Protein AF-A0A503PI13-F1 (afdb_monomer)

Mean predicted aligned error: 6.3 Å

Foldseek 3Di:
DDPCCPPCQVCQVVQVDKDWDADLQQFTADIGHDVCVQADDHRDRRCPRPQNPPVNVVSNCQQVVVDAKDKDPFDDDPGPPCPGTDIDMDGDDPVPPD

Sequence (98 aa):
MIDIGTELLPAAQAEVIGLAVLRADRTVQEKVGRLVEWLPALGADCCLCTLLVGMEAEMAALSAGRRDLIALSGVRAELPGLDRPVTAVILWNGDRSH

Solvent-accessible surface area (backbone atoms only — not comparable to full-atom values): 6063 Å² total; per-residue (Å²): 133,83,56,60,78,73,71,44,42,64,42,14,74,67,62,75,38,44,44,72,43,63,45,94,87,38,28,28,69,46,76,39,39,70,76,41,62,76,46,54,59,74,72,33,50,41,49,77,22,88,90,35,54,89,39,65,65,60,53,52,31,27,70,68,68,75,34,78,69,48,79,45,81,63,44,73,62,102,46,95,90,52,94,58,67,40,72,50,74,49,68,63,69,75,92,70,78,121

Secondary structure (DSSP, 8-state):
---HHHHTHHHHHTTS--EEEE-TTSBEEEEESGGGTTSPPTTSBGGGSTTTTT-HHHHHHHHTTS-SEEEEEEE----TT--S-EEEEEE--GGG--

pLDDT: mean 81.52, std 12.46, range [38.59, 95.44]

Radius of gyration: 13.24 Å; Cα contacts (8 Å, |Δi|>4): 140; chains: 1; bounding box: 32×25×37 Å

Nearest PDB structures (foldseek):
  6umy-assembly1_A  TM=5.312E-01  e=5.761E-01  Halorhodospira halophila
  6mmd-assembly1_B  TM=5.501E-01  e=1.638E+00  Halorhodospira halophila
  4m4x-assembly1_A  TM=4.646E-01  e=2.587E+00  Mus musculus

Structure (mmCIF, N/CA/C/O backbone):
data_AF-A0A503PI13-F1
#
_entry.id   AF-A0A503PI13-F1
#
loop_
_atom_site.group_PDB
_atom_site.id
_atom_site.type_symbol
_atom_site.label_atom_id
_atom_site.label_alt_id
_atom_site.label_comp_id
_atom_site.label_asym_id
_atom_site.label_entity_id
_atom_site.label_seq_id
_atom_site.pdbx_PDB_ins_code
_atom_site.Cartn_x
_atom_site.Cartn_y
_atom_site.Cartn_z
_atom_site.occupancy
_atom_site.B_iso_or_equiv
_atom_site.auth_seq_id
_atom_site.auth_comp_id
_atom_site.auth_asym_id
_atom_site.auth_atom_id
_atom_site.pdbx_PDB_model_num
ATOM 1 N N . MET A 1 1 ? 12.400 -6.061 14.235 1.00 49.38 1 MET A N 1
ATOM 2 C CA . MET A 1 1 ? 12.027 -4.706 13.790 1.00 49.38 1 MET A CA 1
ATOM 3 C C . MET A 1 1 ? 12.817 -4.442 12.522 1.00 49.38 1 MET A C 1
ATOM 5 O O . MET A 1 1 ? 14.030 -4.353 12.621 1.00 49.38 1 MET A O 1
ATOM 9 N N . ILE A 1 2 ? 12.170 -4.463 11.354 1.00 50.75 2 ILE A N 1
ATOM 10 C CA . ILE A 1 2 ? 12.839 -4.185 10.073 1.00 50.75 2 ILE A CA 1
ATOM 11 C C . ILE A 1 2 ? 13.014 -2.675 9.997 1.00 50.75 2 ILE A C 1
ATOM 13 O O . ILE A 1 2 ? 12.024 -1.939 10.064 1.00 50.75 2 ILE A O 1
ATOM 17 N N . ASP A 1 3 ? 14.251 -2.202 9.881 1.00 62.47 3 ASP A N 1
ATOM 18 C CA . ASP A 1 3 ? 14.459 -0.804 9.540 1.00 62.47 3 ASP A CA 1
ATOM 19 C C . ASP A 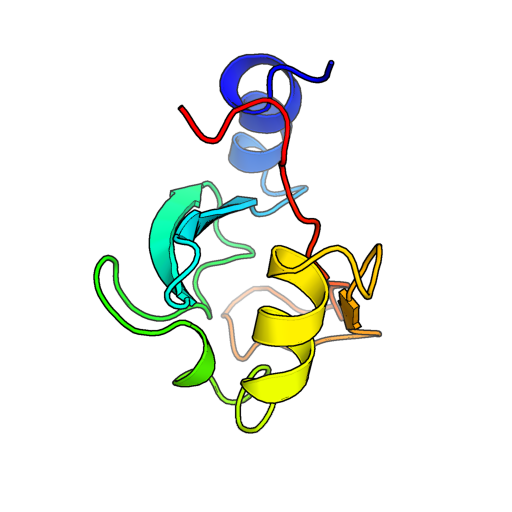1 3 ? 14.184 -0.629 8.049 1.00 62.47 3 ASP A C 1
ATOM 21 O O . ASP A 1 3 ? 15.045 -0.848 7.197 1.00 62.47 3 ASP A O 1
ATOM 25 N N . ILE A 1 4 ? 12.932 -0.285 7.746 1.00 61.66 4 ILE A N 1
ATOM 26 C CA . ILE A 1 4 ? 12.389 -0.181 6.390 1.00 61.66 4 ILE A CA 1
ATOM 27 C C . ILE A 1 4 ? 13.298 0.669 5.484 1.00 61.66 4 ILE A C 1
ATOM 29 O O . ILE A 1 4 ? 13.507 0.315 4.326 1.00 61.66 4 ILE A O 1
ATOM 33 N N . GLY A 1 5 ? 13.892 1.744 6.013 1.00 59.06 5 GLY A N 1
ATOM 34 C CA . GLY A 1 5 ? 14.789 2.618 5.253 1.00 59.06 5 GLY A CA 1
ATOM 35 C C . GLY A 1 5 ? 16.154 2.003 4.929 1.00 59.06 5 GLY A C 1
ATOM 36 O O . GLY A 1 5 ? 16.770 2.393 3.944 1.00 59.06 5 GLY A O 1
ATOM 37 N N . THR A 1 6 ? 16.621 1.028 5.706 1.00 63.59 6 THR A N 1
ATOM 38 C CA . THR A 1 6 ? 17.979 0.473 5.578 1.00 63.59 6 THR A CA 1
ATOM 39 C C . THR A 1 6 ? 17.968 -0.887 4.880 1.00 63.59 6 THR A C 1
ATOM 41 O O . THR A 1 6 ? 18.843 -1.179 4.069 1.00 63.59 6 THR A O 1
ATOM 44 N N . GLU A 1 7 ? 16.944 -1.706 5.130 1.00 69.75 7 GLU A N 1
ATOM 45 C CA . GLU A 1 7 ? 16.847 -3.062 4.575 1.00 69.75 7 GLU A CA 1
ATOM 46 C C . GLU A 1 7 ? 16.111 -3.117 3.229 1.00 69.75 7 GLU A C 1
ATOM 48 O O . GLU A 1 7 ? 16.464 -3.918 2.364 1.00 69.75 7 GLU A O 1
ATOM 53 N N . LEU A 1 8 ? 15.100 -2.265 3.020 1.00 76.19 8 LEU A N 1
ATOM 54 C CA . LEU A 1 8 ? 14.247 -2.326 1.824 1.00 76.19 8 LEU A CA 1
ATOM 55 C C . LEU A 1 8 ? 14.645 -1.312 0.747 1.00 76.19 8 LEU A C 1
ATOM 57 O O . LEU A 1 8 ? 14.324 -1.504 -0.426 1.00 76.19 8 LEU A O 1
ATOM 61 N N . LEU A 1 9 ? 15.393 -0.268 1.108 1.00 78.81 9 LEU A N 1
ATOM 62 C CA . LEU A 1 9 ? 15.826 0.766 0.170 1.00 78.81 9 LEU A CA 1
ATOM 63 C C . LEU A 1 9 ? 16.675 0.220 -0.995 1.00 78.81 9 LEU A C 1
ATOM 65 O O . LEU A 1 9 ? 16.363 0.574 -2.133 1.00 78.81 9 LEU A O 1
ATOM 69 N N . PRO A 1 10 ? 17.661 -0.683 -0.794 1.00 82.88 10 PRO A N 1
ATOM 70 C CA . PRO A 1 10 ? 18.404 -1.264 -1.915 1.00 82.88 10 PRO A CA 1
ATOM 71 C C . PRO A 1 10 ? 17.508 -2.061 -2.873 1.00 82.88 10 PRO A C 1
ATOM 73 O O . PRO A 1 10 ? 17.663 -1.974 -4.089 1.00 82.88 10 PRO A O 1
ATOM 76 N N . ALA A 1 11 ? 16.531 -2.804 -2.345 1.00 83.81 11 ALA A N 1
ATOM 77 C CA . ALA A 1 11 ? 15.587 -3.569 -3.158 1.00 83.81 11 ALA A CA 1
ATOM 78 C C . ALA A 1 11 ? 14.615 -2.658 -3.930 1.00 83.81 11 ALA A C 1
ATOM 80 O O . ALA A 1 11 ? 14.248 -2.969 -5.064 1.00 83.81 11 ALA A O 1
ATOM 81 N N . ALA A 1 12 ? 14.227 -1.523 -3.341 1.00 83.81 12 ALA A N 1
ATOM 82 C CA . ALA A 1 12 ? 13.408 -0.517 -4.007 1.00 83.81 12 ALA A CA 1
ATOM 83 C C . ALA A 1 12 ? 14.183 0.227 -5.110 1.00 83.81 12 ALA A C 1
ATOM 85 O O . ALA A 1 12 ? 13.638 0.473 -6.185 1.00 83.81 12 ALA A O 1
ATOM 86 N N . GLN A 1 13 ? 15.467 0.526 -4.881 1.00 81.31 13 GLN A N 1
ATOM 87 C CA . GLN A 1 13 ? 16.372 1.096 -5.890 1.00 81.31 13 GLN A CA 1
ATOM 88 C C . GLN A 1 13 ? 16.651 0.124 -7.042 1.00 81.31 13 GLN A C 1
ATOM 90 O O . GLN A 1 13 ? 16.780 0.553 -8.184 1.00 81.31 13 GLN A O 1
ATOM 95 N N . ALA A 1 14 ? 16.702 -1.179 -6.758 1.00 84.00 14 ALA A N 1
ATOM 96 C CA . ALA A 1 14 ? 16.816 -2.233 -7.764 1.00 84.00 14 ALA A CA 1
ATOM 97 C C . ALA A 1 14 ? 15.484 -2.556 -8.476 1.00 84.00 14 ALA A C 1
ATOM 99 O O . ALA A 1 14 ? 15.419 -3.529 -9.224 1.00 84.00 14 ALA A O 1
ATOM 100 N N . GLU A 1 15 ? 14.420 -1.783 -8.223 1.00 81.88 15 GLU A N 1
ATOM 101 C CA . GLU A 1 15 ? 13.081 -1.953 -8.810 1.00 81.88 15 GLU A CA 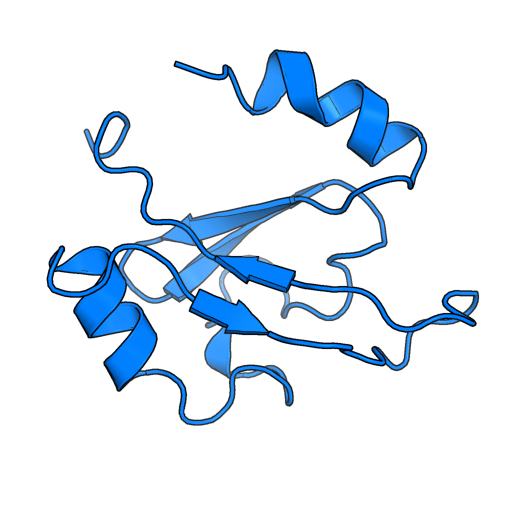1
ATOM 102 C C . GLU A 1 15 ? 12.443 -3.335 -8.552 1.00 81.88 15 GLU A C 1
ATOM 104 O O . GLU A 1 15 ? 11.536 -3.768 -9.265 1.00 81.88 15 GLU A O 1
ATOM 109 N N . VAL A 1 16 ? 12.891 -4.038 -7.508 1.00 84.06 16 VAL A N 1
ATOM 110 C CA . VAL A 1 16 ? 12.347 -5.347 -7.110 1.00 84.06 16 VAL A CA 1
ATOM 111 C C . VAL A 1 16 ? 11.079 -5.176 -6.275 1.00 84.06 16 VAL A C 1
ATOM 113 O O . VAL A 1 16 ? 10.158 -5.987 -6.363 1.00 84.06 16 VAL A O 1
ATOM 116 N N . ILE A 1 17 ? 11.023 -4.106 -5.480 1.00 85.56 17 ILE A N 1
ATOM 117 C CA . ILE A 1 17 ? 9.870 -3.722 -4.663 1.00 85.56 17 ILE A CA 1
ATOM 118 C C . ILE A 1 17 ? 9.560 -2.234 -4.849 1.00 85.56 17 ILE A C 1
ATOM 120 O O . ILE A 1 17 ? 10.402 -1.455 -5.288 1.00 85.56 17 ILE A O 1
ATOM 124 N N . GLY A 1 18 ? 8.344 -1.835 -4.498 1.00 88.50 18 GLY A N 1
ATOM 125 C CA . GLY A 1 18 ? 7.997 -0.437 -4.275 1.00 88.50 18 GLY A CA 1
ATOM 126 C C . GLY A 1 18 ? 7.500 -0.287 -2.848 1.00 88.50 18 GLY A C 1
ATOM 127 O O . GLY A 1 18 ? 6.808 -1.167 -2.336 1.00 88.50 18 GLY A O 1
ATOM 128 N N . LEU A 1 19 ? 7.868 0.812 -2.206 1.00 88.88 19 LEU A N 1
ATOM 129 C CA . LEU A 1 19 ? 7.521 1.094 -0.823 1.00 88.88 19 LEU A CA 1
ATOM 130 C C . LEU A 1 19 ? 6.810 2.440 -0.751 1.00 88.88 19 LEU A C 1
ATOM 132 O O . LEU A 1 19 ? 7.292 3.425 -1.300 1.00 88.88 19 LEU A O 1
ATOM 136 N N . ALA A 1 20 ? 5.693 2.494 -0.034 1.00 90.25 20 ALA A N 1
ATOM 137 C CA . ALA A 1 20 ? 5.041 3.749 0.298 1.00 90.25 20 ALA A CA 1
ATOM 138 C C . ALA A 1 20 ? 4.744 3.823 1.792 1.00 90.25 20 ALA A C 1
ATOM 140 O O . ALA A 1 20 ? 4.348 2.830 2.405 1.00 90.25 20 ALA A O 1
ATOM 141 N N . VAL A 1 21 ? 4.918 5.012 2.363 1.00 89.81 21 VAL A N 1
ATOM 142 C CA . VAL A 1 21 ? 4.555 5.311 3.750 1.00 89.81 21 VAL A CA 1
ATOM 143 C C . VAL A 1 21 ? 3.281 6.139 3.733 1.00 89.81 21 VAL A C 1
ATOM 145 O O . VAL A 1 21 ? 3.212 7.175 3.069 1.00 89.81 21 VAL A O 1
ATOM 148 N N . LEU A 1 22 ? 2.272 5.677 4.465 1.00 90.06 22 LEU A N 1
ATOM 149 C CA . LEU A 1 22 ? 0.976 6.334 4.595 1.00 90.06 22 LEU A CA 1
ATOM 150 C C . LEU A 1 22 ? 0.781 6.795 6.041 1.00 90.06 22 LEU A C 1
ATOM 152 O O . LEU A 1 22 ? 1.168 6.096 6.978 1.00 90.06 22 LEU A O 1
ATOM 156 N N . ARG A 1 23 ? 0.150 7.955 6.232 1.00 89.62 23 ARG A N 1
ATOM 157 C CA . ARG A 1 23 ? -0.374 8.362 7.543 1.00 89.62 23 ARG A CA 1
ATOM 158 C C . ARG A 1 23 ? -1.625 7.560 7.897 1.00 89.62 23 ARG A C 1
ATOM 160 O O . ARG A 1 23 ? -2.288 6.993 7.031 1.00 89.62 23 ARG A O 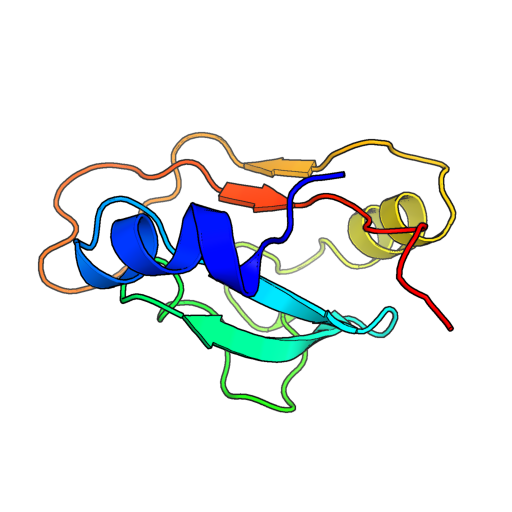1
ATOM 167 N N . ALA A 1 24 ? -1.990 7.591 9.179 1.00 87.38 24 ALA A N 1
ATOM 168 C CA . ALA A 1 24 ? -3.226 6.993 9.688 1.00 87.38 24 ALA A CA 1
ATOM 169 C C . ALA A 1 24 ? -4.493 7.531 8.993 1.00 87.38 24 ALA A C 1
ATOM 171 O O . ALA A 1 24 ? -5.476 6.810 8.858 1.00 87.38 24 ALA A O 1
ATOM 172 N N . ASP A 1 25 ? -4.455 8.783 8.528 1.00 90.00 25 ASP A N 1
ATOM 173 C CA . ASP A 1 25 ? -5.529 9.437 7.771 1.00 90.00 25 ASP A CA 1
ATOM 174 C C . ASP A 1 25 ? -5.546 9.069 6.274 1.00 90.00 25 ASP A C 1
ATOM 176 O O . ASP A 1 25 ? -6.347 9.624 5.525 1.00 90.00 25 ASP A O 1
ATOM 180 N N . ARG A 1 26 ? -4.710 8.101 5.858 1.00 91.81 26 ARG A N 1
ATOM 181 C CA . ARG A 1 26 ? -4.535 7.589 4.484 1.00 91.81 26 ARG A CA 1
ATOM 182 C C . ARG A 1 26 ? -3.745 8.512 3.553 1.00 91.81 26 ARG A C 1
ATOM 184 O O . ARG A 1 26 ? -3.593 8.198 2.372 1.00 91.81 26 ARG A O 1
ATOM 191 N N . THR A 1 27 ? -3.175 9.597 4.074 1.00 93.69 27 THR A N 1
ATOM 192 C CA . THR A 1 27 ? -2.334 10.508 3.290 1.00 93.69 27 THR A CA 1
ATOM 193 C C . THR A 1 27 ? -1.009 9.855 2.906 1.00 93.69 27 THR A C 1
ATOM 195 O O . THR A 1 27 ? -0.269 9.383 3.774 1.00 93.69 27 THR A O 1
ATOM 198 N N . VAL A 1 28 ? -0.647 9.906 1.623 1.00 94.00 28 VAL A N 1
ATOM 199 C CA . VAL A 1 28 ? 0.664 9.457 1.128 1.00 94.00 28 VAL A CA 1
ATOM 200 C C . VAL A 1 28 ? 1.766 10.397 1.631 1.00 94.00 28 VAL A C 1
ATOM 202 O O . VAL A 1 28 ? 1.717 11.600 1.381 1.00 94.00 28 VAL A O 1
ATOM 205 N N . GLN A 1 29 ? 2.763 9.868 2.341 1.00 93.56 29 GLN A N 1
ATOM 206 C CA . GLN A 1 29 ? 3.902 10.639 2.865 1.00 93.56 29 GLN A CA 1
ATOM 207 C C . GLN A 1 29 ? 5.165 10.458 2.045 1.00 93.56 29 GLN A C 1
ATOM 209 O O . GLN A 1 29 ? 5.856 11.428 1.750 1.00 93.56 29 GLN A O 1
ATOM 214 N N . GLU A 1 30 ? 5.453 9.218 1.674 1.00 90.94 30 GLU A N 1
ATOM 215 C CA . GLU A 1 30 ? 6.686 8.857 0.994 1.00 90.94 30 GLU A CA 1
ATOM 216 C C . GLU A 1 30 ? 6.403 7.756 -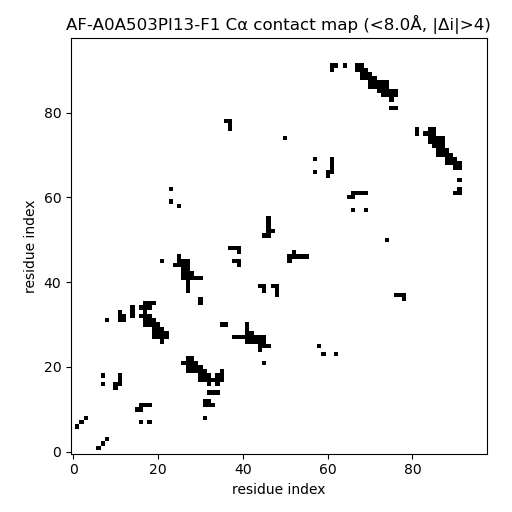0.020 1.00 90.94 30 GLU A C 1
ATOM 218 O O . GLU A 1 30 ? 5.530 6.912 0.197 1.00 90.94 30 GLU A O 1
ATOM 223 N N . LYS A 1 31 ? 7.145 7.777 -1.127 1.00 90.56 31 LYS A N 1
ATOM 224 C CA . LYS A 1 31 ? 7.148 6.738 -2.154 1.00 90.56 31 LYS A CA 1
ATOM 225 C C . LYS A 1 31 ? 8.590 6.478 -2.569 1.00 90.56 31 LYS A C 1
ATOM 227 O O . LYS A 1 31 ? 9.309 7.420 -2.893 1.00 90.56 31 LYS A O 1
ATOM 232 N N . VAL A 1 32 ? 8.989 5.214 -2.587 1.00 89.00 32 VAL A N 1
ATOM 233 C CA . VAL A 1 32 ? 10.329 4.764 -2.963 1.00 89.00 32 VAL A CA 1
ATOM 234 C C . VAL A 1 32 ? 10.203 3.634 -3.982 1.00 89.00 32 VAL A C 1
ATOM 236 O O . VAL A 1 32 ? 9.547 2.623 -3.726 1.00 89.00 32 VAL A O 1
ATOM 239 N N . GLY A 1 33 ? 10.859 3.800 -5.131 1.00 86.88 33 GLY A N 1
ATOM 240 C CA . GLY A 1 33 ? 10.824 2.844 -6.240 1.00 86.88 33 GLY A CA 1
ATOM 241 C C . GLY A 1 33 ? 9.601 3.002 -7.152 1.00 86.88 33 GLY A C 1
ATOM 242 O O . GLY A 1 33 ? 8.565 3.547 -6.771 1.00 86.88 33 GLY A O 1
ATOM 243 N N . ARG A 1 34 ? 9.717 2.506 -8.389 1.00 84.69 34 ARG A N 1
ATOM 244 C CA . ARG A 1 34 ? 8.714 2.735 -9.446 1.00 8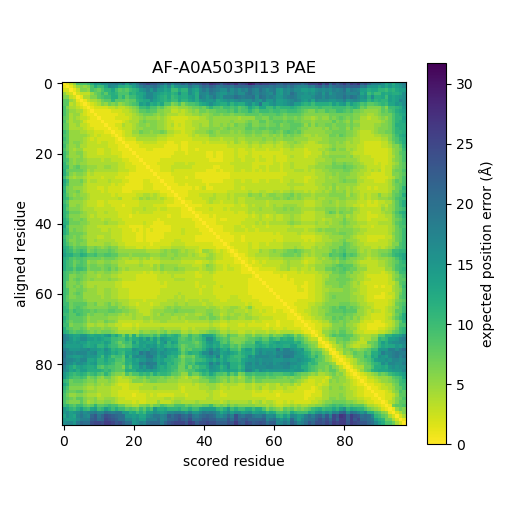4.69 34 ARG A CA 1
ATOM 245 C C . ARG A 1 34 ? 7.431 1.920 -9.273 1.00 84.69 34 ARG A C 1
ATOM 247 O O . ARG A 1 34 ? 6.369 2.325 -9.737 1.00 84.69 34 ARG A O 1
ATOM 254 N N . LEU A 1 35 ? 7.487 0.799 -8.548 1.00 85.88 35 LEU A N 1
ATOM 255 C CA . LEU A 1 35 ? 6.328 -0.089 -8.359 1.00 85.88 35 LEU A CA 1
ATOM 256 C C . LEU A 1 35 ? 5.221 0.507 -7.471 1.00 85.88 35 LEU A C 1
ATOM 258 O O . LEU A 1 35 ? 4.197 -0.143 -7.288 1.00 85.88 35 LEU A O 1
ATOM 262 N N . VAL A 1 36 ? 5.404 1.712 -6.922 1.00 87.81 36 VAL A N 1
ATOM 263 C CA . VAL A 1 36 ? 4.386 2.475 -6.175 1.00 87.81 36 VAL A CA 1
ATOM 264 C C . VAL A 1 36 ? 3.997 3.785 -6.869 1.00 87.81 36 VAL A C 1
ATOM 266 O O . VAL A 1 36 ? 3.263 4.587 -6.298 1.00 87.81 36 VAL A O 1
ATOM 269 N N . GLU A 1 37 ? 4.446 4.030 -8.104 1.00 86.50 37 GLU A N 1
ATOM 270 C CA . GLU A 1 37 ? 4.112 5.260 -8.843 1.00 86.50 37 GLU A CA 1
ATOM 271 C C . GLU A 1 37 ? 2.615 5.392 -9.160 1.00 86.50 37 GLU A C 1
ATOM 273 O O . GLU A 1 37 ? 2.134 6.508 -9.327 1.00 86.50 37 GLU A O 1
ATOM 278 N N . TRP A 1 38 ? 1.867 4.283 -9.161 1.00 83.81 38 TRP A N 1
ATOM 279 C CA . TRP A 1 38 ? 0.407 4.277 -9.300 1.00 83.81 38 TRP A CA 1
ATOM 280 C C . TRP A 1 38 ? -0.318 4.863 -8.085 1.00 83.81 38 TRP A C 1
ATOM 282 O O . TRP A 1 38 ? -1.501 5.194 -8.185 1.00 83.81 38 TRP A O 1
ATOM 292 N N . LEU A 1 39 ? 0.356 4.987 -6.935 1.00 88.38 39 LEU A N 1
ATOM 293 C CA . LEU A 1 39 ? -0.209 5.712 -5.806 1.00 88.38 39 LEU A CA 1
ATOM 294 C C . LEU A 1 39 ? -0.284 7.208 -6.129 1.00 88.38 39 LEU A C 1
ATOM 296 O O . LEU A 1 39 ? 0.606 7.740 -6.807 1.00 88.38 39 LEU A O 1
ATOM 300 N N . PRO A 1 40 ? -1.277 7.917 -5.568 1.00 90.69 40 PRO A N 1
ATOM 301 C CA . PRO A 1 40 ? -1.427 9.353 -5.755 1.00 90.69 40 PRO A CA 1
ATOM 302 C C . PRO A 1 40 ? -0.178 10.158 -5.360 1.00 90.69 40 PRO A C 1
ATOM 304 O O . PRO A 1 40 ? 0.804 9.647 -4.803 1.00 90.69 40 PRO A O 1
ATOM 307 N N . ALA A 1 41 ? -0.193 11.451 -5.682 1.00 93.06 41 ALA A N 1
ATOM 308 C CA . ALA A 1 41 ? 0.869 12.368 -5.283 1.00 93.06 41 ALA A CA 1
ATOM 309 C C . ALA A 1 41 ? 1.042 12.406 -3.752 1.00 93.06 41 ALA A C 1
ATOM 311 O O . ALA A 1 41 ? 0.120 12.095 -2.996 1.00 93.06 41 ALA A O 1
ATOM 312 N N . LEU A 1 42 ? 2.229 12.811 -3.291 1.00 94.88 42 LEU A N 1
ATOM 313 C CA . LEU A 1 42 ? 2.461 13.037 -1.863 1.00 94.88 42 LEU A CA 1
ATOM 314 C C . LEU A 1 42 ? 1.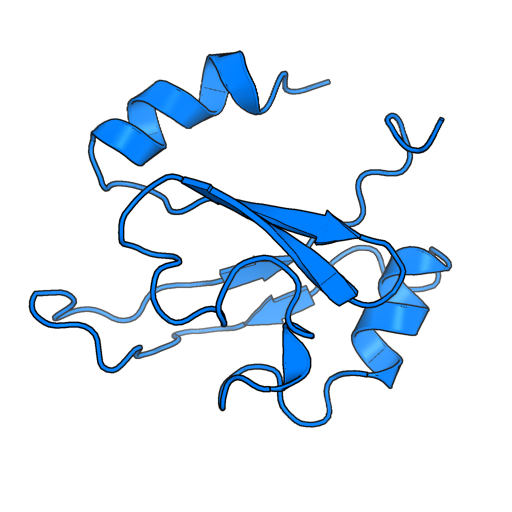458 14.076 -1.338 1.00 94.88 42 LEU A C 1
ATOM 316 O O . LEU A 1 42 ? 1.185 15.071 -2.008 1.00 94.88 42 LEU A O 1
ATOM 320 N N . GLY A 1 43 ? 0.899 13.836 -0.155 1.00 95.44 43 GLY A N 1
ATOM 321 C CA . GLY A 1 43 ? -0.143 14.677 0.435 1.00 95.44 43 GLY A CA 1
ATOM 322 C C . GLY A 1 43 ? -1.570 14.361 -0.025 1.00 95.44 43 GLY A C 1
ATOM 323 O O . GLY A 1 43 ? -2.508 14.893 0.561 1.00 95.44 43 GLY A O 1
ATOM 324 N N . ALA A 1 44 ? -1.762 13.494 -1.021 1.00 95.00 44 ALA A N 1
ATOM 325 C CA . ALA A 1 44 ? -3.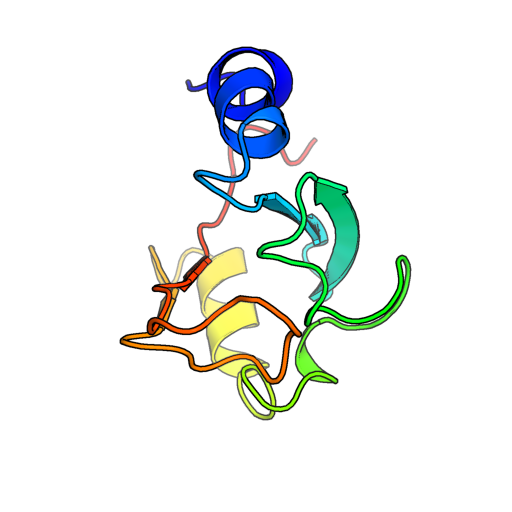088 13.031 -1.415 1.00 95.00 44 ALA A CA 1
ATOM 326 C C . ALA A 1 44 ? -3.515 11.786 -0.621 1.00 95.00 44 ALA A C 1
ATOM 328 O O . ALA A 1 44 ? -2.684 11.030 -0.112 1.00 95.00 44 ALA A O 1
ATOM 329 N N . ASP A 1 45 ? -4.826 11.568 -0.540 1.00 93.19 45 ASP A N 1
ATOM 330 C CA . ASP A 1 45 ? -5.420 10.354 0.018 1.00 93.19 45 ASP A CA 1
ATOM 331 C C . ASP A 1 45 ? -5.146 9.163 -0.914 1.00 93.19 45 ASP A C 1
ATOM 333 O O . ASP A 1 45 ? -5.450 9.215 -2.108 1.00 93.19 45 ASP A O 1
ATOM 337 N N . CYS A 1 46 ? -4.558 8.086 -0.383 1.00 91.31 46 CYS A N 1
ATOM 338 C CA . CYS A 1 46 ? -4.224 6.896 -1.164 1.00 91.31 46 CYS A CA 1
ATOM 339 C C . CYS A 1 46 ? -5.452 6.196 -1.777 1.00 91.31 46 CYS A C 1
ATOM 341 O O . CYS A 1 46 ? -5.317 5.575 -2.833 1.00 91.31 46 CYS A O 1
ATOM 343 N N . CYS A 1 47 ? -6.648 6.352 -1.196 1.00 90.94 47 CYS A N 1
ATOM 344 C CA . CYS A 1 47 ? -7.897 5.793 -1.726 1.00 90.94 47 CYS A CA 1
ATOM 345 C C . CYS A 1 47 ? -8.381 6.483 -3.015 1.00 90.94 47 CYS A C 1
ATOM 347 O O . CYS A 1 47 ? -9.320 6.007 -3.647 1.00 90.94 47 CYS A O 1
ATOM 349 N N . LEU A 1 48 ? -7.723 7.564 -3.456 1.00 88.00 48 LEU A N 1
ATOM 350 C CA . LEU A 1 48 ? -7.994 8.193 -4.754 1.00 88.00 48 LEU A CA 1
ATOM 351 C C . LEU A 1 48 ? -7.463 7.387 -5.948 1.00 88.00 48 LEU A C 1
ATOM 353 O O . LEU A 1 48 ? -7.817 7.694 -7.085 1.00 88.00 48 LEU A O 1
ATOM 357 N N . CYS A 1 49 ? -6.614 6.377 -5.731 1.00 84.31 49 CYS A N 1
ATOM 358 C CA . CYS A 1 49 ? -6.227 5.475 -6.814 1.00 84.31 49 CYS A CA 1
ATOM 359 C C . CYS A 1 49 ? -7.270 4.370 -7.016 1.00 84.31 49 CYS A C 1
ATOM 361 O O . CYS A 1 49 ? -7.857 3.855 -6.065 1.00 84.31 49 CYS A O 1
ATOM 363 N N . THR A 1 50 ? -7.444 3.946 -8.269 1.00 79.81 50 THR A N 1
ATOM 364 C CA . THR A 1 50 ? -8.447 2.949 -8.680 1.00 79.81 50 THR A CA 1
ATOM 365 C C . THR A 1 50 ? -8.356 1.628 -7.913 1.00 79.81 50 THR A C 1
ATOM 367 O O . THR A 1 50 ? -9.348 0.922 -7.781 1.00 79.81 50 THR A O 1
ATOM 370 N N . LEU A 1 51 ? -7.181 1.283 -7.388 1.00 80.25 51 LEU A N 1
ATOM 371 C CA . LEU A 1 51 ? -6.953 0.028 -6.670 1.00 80.25 51 LEU A CA 1
ATOM 372 C C . LEU A 1 51 ? -7.411 0.055 -5.213 1.00 80.25 51 LEU A C 1
ATOM 374 O O . LEU A 1 51 ? -7.641 -1.005 -4.642 1.00 80.25 51 LEU A O 1
ATOM 378 N N . LEU A 1 52 ? -7.504 1.245 -4.619 1.00 86.00 52 LEU A N 1
ATOM 379 C CA . LEU A 1 52 ? -7.827 1.441 -3.205 1.00 86.00 52 LEU A CA 1
ATOM 380 C C . LEU A 1 52 ? -9.156 2.176 -3.003 1.00 86.00 52 LEU A C 1
ATOM 382 O O . LEU A 1 52 ? -9.523 2.480 -1.866 1.00 86.00 52 LEU A O 1
ATOM 386 N N . VAL A 1 53 ? -9.875 2.469 -4.088 1.00 83.56 53 VAL A N 1
ATOM 387 C CA . VAL A 1 53 ? -11.191 3.101 -4.019 1.00 83.56 53 VAL A CA 1
ATOM 388 C C . VAL A 1 53 ? -12.159 2.213 -3.234 1.00 83.56 53 VAL A C 1
ATOM 390 O O . VAL A 1 53 ? -12.263 1.013 -3.487 1.00 83.56 53 VAL A O 1
ATOM 393 N N . GLY A 1 54 ? -12.857 2.797 -2.260 1.00 86.56 54 GLY A N 1
ATOM 394 C CA . GLY A 1 54 ? -13.790 2.071 -1.397 1.00 86.56 54 GLY A CA 1
ATOM 395 C C . GLY A 1 54 ? -13.135 1.301 -0.246 1.00 86.56 54 GLY A C 1
ATOM 396 O O . GLY A 1 54 ? -13.858 0.654 0.506 1.00 86.56 54 GLY A O 1
ATOM 397 N N . MET A 1 55 ? -11.803 1.362 -0.089 1.00 91.06 55 MET A N 1
ATOM 398 C CA . MET A 1 55 ? -11.073 0.667 0.982 1.00 91.06 55 MET A CA 1
ATOM 399 C C . MET A 1 55 ? -10.946 1.474 2.289 1.00 91.06 55 MET A C 1
ATOM 401 O O . MET A 1 55 ? -10.181 1.103 3.183 1.00 91.06 55 MET A O 1
ATOM 405 N N . GLU A 1 56 ? -11.657 2.600 2.417 1.00 92.88 56 GLU A N 1
ATOM 406 C CA . GLU A 1 56 ? -11.685 3.479 3.596 1.00 92.88 56 GLU A CA 1
ATOM 407 C C . GLU A 1 56 ? -11.826 2.687 4.906 1.00 92.88 56 GLU A C 1
ATOM 409 O O . GLU A 1 56 ? -11.081 2.899 5.869 1.00 92.88 56 GLU A O 1
ATOM 414 N N . ALA A 1 57 ? -12.806 1.780 4.946 1.00 92.44 57 ALA A N 1
ATOM 415 C CA . ALA A 1 57 ? -13.184 1.050 6.147 1.00 92.44 57 ALA A CA 1
ATOM 416 C C . ALA A 1 57 ? -12.131 0.002 6.524 1.00 92.44 57 ALA A C 1
ATOM 418 O O . ALA A 1 57 ? -11.834 -0.193 7.703 1.00 92.44 57 ALA A O 1
ATOM 419 N N . GLU A 1 58 ? -11.533 -0.643 5.52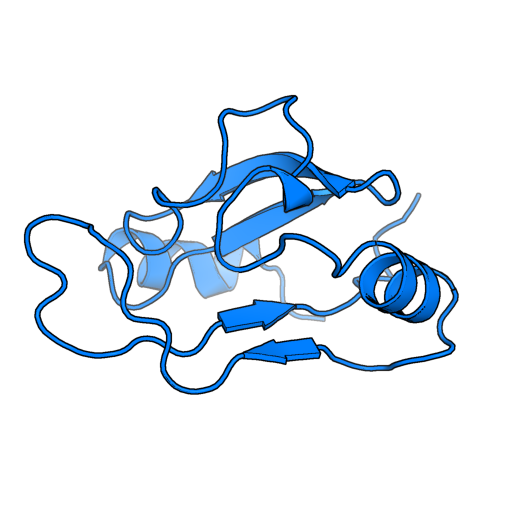9 1.00 92.50 58 GLU A N 1
ATOM 420 C CA . GLU A 1 58 ? -10.470 -1.627 5.663 1.00 92.50 58 GLU A CA 1
ATOM 421 C C . GLU A 1 58 ? -9.199 -0.970 6.190 1.00 92.50 58 GLU A C 1
ATOM 423 O O . GLU A 1 58 ? -8.575 -1.506 7.106 1.00 92.50 58 GLU A O 1
ATOM 428 N N . MET A 1 59 ? -8.848 0.205 5.662 1.00 91.19 59 MET A N 1
ATOM 429 C CA . MET A 1 59 ? -7.711 1.000 6.129 1.00 91.19 59 MET A CA 1
ATOM 430 C C . MET A 1 59 ? -7.922 1.478 7.571 1.00 91.19 59 MET A C 1
ATOM 432 O O . MET A 1 59 ? -7.009 1.386 8.391 1.00 91.19 59 MET A O 1
ATOM 436 N N . ALA A 1 60 ? -9.138 1.911 7.918 1.00 91.44 60 ALA A N 1
ATOM 437 C CA . ALA A 1 60 ? -9.489 2.281 9.289 1.00 91.44 60 ALA A CA 1
ATOM 438 C C . ALA A 1 60 ? -9.512 1.076 10.249 1.00 91.44 60 ALA A C 1
ATOM 440 O O . ALA A 1 60 ? -9.190 1.205 11.429 1.00 91.44 60 ALA A O 1
ATOM 441 N N . ALA A 1 61 ? -9.907 -0.109 9.777 1.00 91.69 61 ALA A N 1
ATOM 442 C CA . ALA A 1 61 ? -9.834 -1.338 10.563 1.00 91.69 61 ALA A CA 1
ATOM 443 C C . ALA A 1 61 ? -8.380 -1.773 10.796 1.00 91.69 61 ALA A C 1
ATOM 445 O O . ALA A 1 61 ? -8.058 -2.200 11.904 1.00 91.69 61 ALA A O 1
ATOM 446 N N . LEU A 1 62 ? -7.519 -1.622 9.785 1.00 91.38 62 LEU A N 1
ATOM 447 C CA . LEU A 1 62 ? -6.085 -1.897 9.861 1.00 91.38 62 LEU A CA 1
ATOM 448 C C . LEU A 1 62 ? -5.399 -0.979 10.886 1.00 91.38 62 LEU A C 1
ATOM 450 O O . LEU A 1 62 ? -4.745 -1.470 11.801 1.00 91.38 62 LEU A O 1
ATOM 454 N N . SER A 1 63 ? -5.605 0.341 10.805 1.00 88.81 63 SER A N 1
ATOM 455 C CA . SER A 1 63 ? -4.984 1.292 11.745 1.00 88.81 63 SER A CA 1
ATOM 456 C C . SER A 1 63 ? -5.508 1.175 13.179 1.00 88.81 63 SER A C 1
ATOM 458 O O . SER A 1 63 ? -4.780 1.445 14.131 1.00 88.81 63 SER A O 1
ATOM 460 N N . ALA A 1 64 ? -6.751 0.719 13.356 1.00 89.62 64 ALA A N 1
ATOM 461 C CA . ALA A 1 64 ? -7.326 0.433 14.667 1.00 89.62 64 ALA A CA 1
ATOM 462 C C . ALA A 1 64 ? -6.918 -0.939 15.242 1.00 89.62 64 ALA A C 1
ATOM 464 O O . ALA A 1 64 ? -7.446 -1.330 16.284 1.00 89.62 64 ALA A O 1
ATOM 465 N N . GLY A 1 65 ? -6.060 -1.705 14.556 1.00 88.12 65 GLY A N 1
ATOM 466 C CA . GLY A 1 65 ? -5.645 -3.047 14.982 1.00 88.12 65 GLY A CA 1
ATOM 467 C C . GLY A 1 65 ? -6.759 -4.099 14.936 1.00 88.12 65 GLY A C 1
ATOM 468 O O . GLY A 1 65 ? -6.630 -5.165 15.527 1.00 88.12 65 GLY A O 1
ATOM 469 N N . ARG A 1 66 ? -7.875 -3.821 14.246 1.00 90.50 66 ARG A N 1
ATOM 470 C CA . ARG A 1 66 ? -8.959 -4.796 14.007 1.00 90.50 66 ARG A CA 1
ATOM 471 C C . ARG A 1 66 ? -8.675 -5.705 12.811 1.00 90.50 66 ARG A C 1
ATOM 473 O O . ARG A 1 66 ? -9.456 -6.609 12.521 1.00 90.50 66 ARG A O 1
ATOM 480 N N . ARG A 1 67 ? -7.597 -5.425 12.084 1.00 88.56 67 ARG A N 1
ATOM 481 C CA . ARG A 1 67 ? -7.092 -6.196 10.955 1.00 88.56 67 ARG A CA 1
ATOM 482 C C . ARG A 1 67 ? -5.571 -6.111 10.971 1.00 88.56 67 ARG A C 1
ATOM 484 O O . ARG A 1 67 ? -5.036 -5.034 11.194 1.00 88.56 67 ARG A O 1
ATOM 491 N N . ASP A 1 68 ? -4.908 -7.224 10.675 1.00 85.62 68 ASP A N 1
ATOM 492 C CA . ASP A 1 68 ? -3.442 -7.302 10.699 1.00 85.62 68 ASP A CA 1
ATOM 493 C C . ASP A 1 68 ? -2.805 -6.897 9.362 1.00 85.62 68 ASP A C 1
ATOM 495 O O . ASP A 1 68 ? -1.731 -6.299 9.325 1.00 85.62 68 ASP A O 1
ATOM 499 N N . LEU A 1 69 ? -3.468 -7.227 8.247 1.00 89.94 69 LEU A N 1
ATOM 500 C CA . LEU A 1 69 ? -2.960 -6.978 6.899 1.00 89.94 69 LEU A CA 1
ATOM 501 C C . LEU A 1 69 ? -4.078 -6.752 5.882 1.00 89.94 69 LEU A C 1
ATOM 503 O O . LEU A 1 69 ? -5.183 -7.286 6.007 1.00 89.94 69 LEU A O 1
ATOM 507 N N . ILE A 1 70 ? -3.752 -6.019 4.821 1.00 89.94 70 ILE A N 1
ATOM 508 C CA . ILE A 1 70 ? -4.529 -5.968 3.581 1.00 89.94 70 ILE A CA 1
ATOM 509 C C . ILE A 1 70 ? -3.629 -6.486 2.461 1.00 89.94 70 ILE A C 1
ATOM 511 O O . ILE A 1 70 ? -2.591 -5.894 2.186 1.00 89.94 70 ILE A O 1
ATOM 515 N N . ALA A 1 71 ? -4.018 -7.582 1.812 1.00 89.19 71 ALA A N 1
ATOM 516 C CA . ALA A 1 71 ? -3.309 -8.128 0.659 1.00 89.19 71 ALA A CA 1
ATOM 517 C C . ALA A 1 71 ? -4.169 -7.972 -0.596 1.00 89.19 71 ALA A C 1
ATOM 519 O O . ALA A 1 71 ? -5.300 -8.452 -0.644 1.00 89.19 71 ALA A O 1
ATOM 520 N N . LEU A 1 72 ? -3.616 -7.316 -1.611 1.00 84.94 72 LEU A N 1
ATOM 521 C CA . LEU A 1 72 ? -4.229 -7.143 -2.920 1.00 84.94 72 LEU A CA 1
ATOM 522 C C . LEU A 1 72 ? -3.554 -8.098 -3.897 1.00 84.94 72 LEU A C 1
ATOM 524 O O . LEU A 1 72 ? -2.394 -7.915 -4.277 1.00 84.94 72 LEU A O 1
ATOM 528 N N . SER A 1 73 ? -4.277 -9.148 -4.280 1.00 73.31 73 SER A N 1
ATOM 529 C CA . SER A 1 73 ? -3.782 -10.140 -5.228 1.00 73.31 73 SER A CA 1
ATOM 530 C C . SER A 1 73 ? -3.713 -9.560 -6.641 1.00 73.31 73 SER A C 1
ATOM 532 O O . SER A 1 73 ? -4.705 -9.042 -7.144 1.00 73.31 73 SER A O 1
ATOM 534 N N . GLY A 1 74 ? -2.557 -9.704 -7.297 1.00 71.69 74 GLY A N 1
ATOM 535 C CA . GLY A 1 74 ? -2.412 -9.540 -8.748 1.00 71.69 74 GLY A CA 1
ATOM 536 C C . GLY A 1 74 ? -2.892 -8.198 -9.304 1.00 71.69 74 GLY A C 1
ATOM 537 O O . GLY A 1 74 ? -3.700 -8.157 -10.228 1.00 71.69 74 GLY A O 1
ATOM 538 N N . VAL A 1 75 ? -2.368 -7.106 -8.769 1.00 68.00 75 VAL A N 1
ATOM 539 C CA . VAL A 1 75 ? -2.576 -5.751 -9.263 1.00 68.00 75 VAL A CA 1
ATOM 540 C C . VAL A 1 75 ? -1.847 -5.564 -10.597 1.00 68.00 75 VAL A C 1
ATOM 542 O O . VAL A 1 75 ? -0.621 -5.661 -10.669 1.00 68.00 75 VAL A O 1
ATOM 545 N N . ARG A 1 76 ? -2.589 -5.257 -11.665 1.00 65.75 76 ARG A N 1
ATOM 546 C CA . ARG A 1 76 ? -2.013 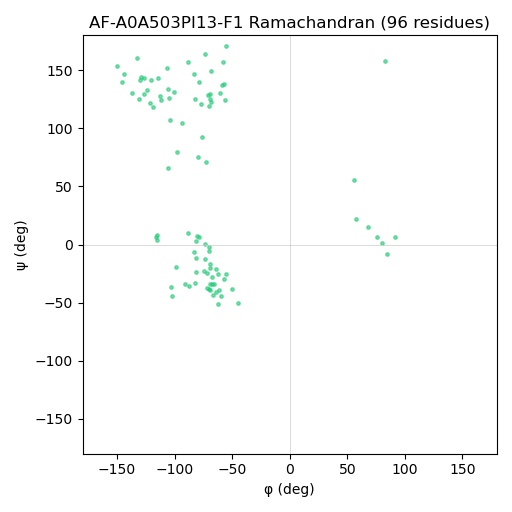-4.654 -12.875 1.00 65.75 76 ARG A CA 1
ATOM 547 C C . ARG A 1 76 ? -2.142 -3.144 -12.748 1.00 65.75 76 ARG A C 1
ATOM 549 O O . ARG A 1 76 ? -3.238 -2.610 -12.880 1.00 65.75 76 ARG A O 1
ATOM 556 N N . ALA A 1 77 ? -1.037 -2.475 -12.455 1.00 62.03 77 ALA A N 1
ATOM 557 C CA . ALA A 1 77 ? -0.978 -1.026 -12.557 1.00 62.03 77 ALA A CA 1
ATOM 558 C C . ALA A 1 77 ? -0.798 -0.640 -14.033 1.00 62.03 77 ALA A C 1
ATOM 560 O O . ALA A 1 77 ? -0.028 -1.288 -14.743 1.00 62.03 77 ALA A O 1
ATOM 561 N N . GLU A 1 78 ? -1.471 0.415 -14.495 1.00 62.38 78 GLU A N 1
ATOM 562 C CA . GLU A 1 78 ? -1.171 1.047 -15.787 1.00 62.38 78 GLU A CA 1
ATOM 563 C C . GLU A 1 78 ? 0.146 1.826 -15.671 1.00 62.38 78 GLU A C 1
ATOM 565 O O . GLU A 1 78 ? 0.177 3.051 -15.600 1.00 62.38 78 GLU A O 1
ATOM 570 N N . LEU A 1 79 ? 1.252 1.091 -15.577 1.00 63.94 79 LEU A N 1
ATOM 571 C CA . LEU A 1 79 ? 2.597 1.637 -15.477 1.00 63.94 79 LEU A CA 1
ATOM 572 C C . LEU A 1 79 ? 3.440 1.106 -16.642 1.00 63.94 79 LEU A C 1
ATOM 574 O O . LEU A 1 79 ? 3.569 -0.113 -16.790 1.00 63.94 79 LEU A O 1
ATOM 578 N N . PRO A 1 80 ? 4.017 1.986 -17.483 1.00 61.75 80 PRO A N 1
ATOM 579 C CA . PRO A 1 80 ? 4.884 1.562 -18.577 1.00 61.75 80 PRO A CA 1
ATOM 580 C C . PRO A 1 80 ? 6.062 0.717 -18.067 1.00 61.75 80 PRO A C 1
ATOM 582 O O . PRO A 1 80 ? 6.827 1.173 -17.215 1.00 61.75 80 PRO A O 1
ATOM 585 N N . GLY A 1 81 ? 6.222 -0.497 -18.606 1.00 64.94 81 GLY A N 1
ATOM 586 C CA . GLY A 1 81 ? 7.299 -1.433 -18.245 1.00 64.94 81 GLY A CA 1
ATOM 587 C C . GLY A 1 81 ? 6.961 -2.422 -17.122 1.00 64.94 81 GLY A C 1
ATOM 588 O O . GLY A 1 81 ? 7.835 -3.159 -16.669 1.00 64.94 81 GLY A O 1
ATOM 589 N N . LEU A 1 82 ? 5.707 -2.454 -16.665 1.00 68.19 82 LEU A N 1
ATOM 590 C CA . LEU A 1 82 ? 5.217 -3.361 -15.627 1.00 68.19 82 LEU A CA 1
ATOM 591 C C . LEU A 1 82 ? 4.357 -4.472 -16.253 1.00 68.19 82 LEU A C 1
ATOM 593 O O . LEU A 1 82 ? 3.157 -4.588 -16.024 1.00 68.19 82 LEU A O 1
ATOM 597 N N . ASP A 1 83 ? 4.996 -5.318 -17.063 1.00 69.06 83 ASP A N 1
ATOM 598 C CA . ASP A 1 83 ? 4.329 -6.314 -17.922 1.00 69.06 83 ASP A CA 1
ATOM 599 C C . ASP A 1 83 ? 3.758 -7.525 -17.149 1.00 69.06 83 ASP A C 1
ATOM 601 O O . ASP A 1 83 ? 3.182 -8.450 -17.728 1.00 69.06 83 ASP A O 1
ATOM 605 N N . ARG A 1 84 ? 3.919 -7.537 -15.820 1.00 72.75 84 ARG A N 1
ATOM 606 C CA . ARG A 1 84 ? 3.528 -8.623 -14.913 1.00 72.75 84 ARG A CA 1
ATOM 607 C C . ARG A 1 84 ? 2.690 -8.097 -13.743 1.00 72.75 84 ARG A C 1
ATOM 609 O O . ARG A 1 84 ? 2.981 -7.012 -13.244 1.00 72.75 84 ARG A O 1
ATOM 616 N N . PRO A 1 85 ? 1.687 -8.859 -13.264 1.00 77.56 85 PRO A N 1
ATOM 617 C CA . PRO A 1 85 ? 0.939 -8.490 -12.068 1.00 77.56 85 PRO A CA 1
ATOM 618 C C . PRO A 1 85 ? 1.870 -8.354 -10.861 1.00 77.56 85 PRO A C 1
ATOM 620 O O . PRO A 1 85 ? 2.734 -9.205 -10.642 1.00 77.56 85 PRO A O 1
ATOM 623 N N . VAL A 1 86 ? 1.656 -7.318 -10.057 1.00 77.69 86 VAL A N 1
ATOM 624 C CA . VAL A 1 86 ? 2.322 -7.136 -8.764 1.00 77.69 86 VAL A CA 1
ATOM 625 C C . VAL A 1 86 ? 1.354 -7.407 -7.629 1.00 77.69 86 VAL A C 1
ATOM 627 O O . VAL A 1 86 ? 0.148 -7.257 -7.767 1.00 77.69 86 VAL A O 1
ATOM 630 N N . THR A 1 87 ? 1.872 -7.843 -6.490 1.00 83.94 87 THR A N 1
ATOM 631 C CA . THR A 1 87 ? 1.069 -7.968 -5.271 1.00 83.94 87 THR A CA 1
ATOM 632 C C . THR A 1 87 ? 1.367 -6.765 -4.396 1.00 83.94 87 THR A C 1
ATOM 634 O O . THR A 1 87 ? 2.535 -6.452 -4.173 1.00 83.94 87 THR A O 1
ATOM 637 N N . ALA A 1 88 ? 0.324 -6.100 -3.906 1.00 86.25 88 ALA A N 1
ATOM 638 C CA . ALA A 1 88 ? 0.466 -5.040 -2.919 1.00 86.25 88 ALA A CA 1
ATOM 639 C C . ALA A 1 88 ? 0.014 -5.564 -1.556 1.00 86.25 88 ALA A C 1
ATOM 641 O O . ALA A 1 88 ? -1.028 -6.211 -1.443 1.00 86.25 88 ALA A O 1
ATOM 642 N N . VAL A 1 89 ? 0.806 -5.292 -0.523 1.00 88.88 89 VAL A N 1
ATOM 643 C CA . VAL A 1 89 ? 0.478 -5.637 0.861 1.00 88.88 89 VAL A CA 1
ATOM 644 C C . VAL A 1 89 ? 0.584 -4.371 1.696 1.00 88.88 89 VAL A C 1
ATOM 646 O O . VAL A 1 89 ? 1.583 -3.661 1.619 1.00 88.88 89 VAL A O 1
ATOM 649 N N . ILE A 1 90 ? -0.453 -4.089 2.477 1.00 89.31 90 ILE A N 1
ATOM 650 C CA . ILE A 1 90 ? -0.524 -2.951 3.389 1.00 89.31 90 ILE A CA 1
ATOM 651 C C . ILE A 1 90 ? -0.526 -3.501 4.809 1.00 89.31 90 ILE A C 1
ATOM 653 O O . ILE A 1 90 ? -1.327 -4.376 5.149 1.00 89.31 90 ILE A O 1
ATOM 657 N N . LEU A 1 91 ? 0.384 -2.981 5.625 1.00 89.38 91 LEU A N 1
ATOM 658 C CA . LEU A 1 91 ? 0.584 -3.370 7.014 1.00 89.38 91 LEU A CA 1
ATOM 659 C C . LEU A 1 91 ? 0.522 -2.125 7.894 1.00 89.38 91 LEU A C 1
ATOM 661 O O . LEU A 1 91 ? 1.004 -1.060 7.500 1.00 89.38 91 LEU A O 1
ATOM 665 N N . TRP A 1 92 ? -0.046 -2.263 9.090 1.00 87.81 92 TRP A N 1
ATOM 666 C CA . TRP A 1 92 ? 0.034 -1.216 10.102 1.00 87.81 92 TRP A CA 1
ATOM 667 C C . TRP A 1 92 ? 1.367 -1.306 10.843 1.00 87.81 92 TRP A C 1
ATOM 669 O O . TRP A 1 92 ? 1.705 -2.349 11.400 1.00 87.81 92 TRP A O 1
ATOM 679 N N . ASN A 1 93 ? 2.122 -0.209 10.870 1.00 81.44 93 ASN A N 1
ATOM 680 C CA . ASN A 1 93 ? 3.366 -0.123 11.628 1.00 81.44 93 ASN A CA 1
ATOM 681 C C . ASN A 1 93 ? 3.122 0.576 12.975 1.00 81.44 93 ASN A C 1
ATOM 683 O O . ASN A 1 93 ? 3.386 1.770 13.115 1.00 81.44 93 ASN A O 1
ATOM 687 N N . GLY A 1 94 ? 2.591 -0.169 13.949 1.00 67.19 94 GLY A N 1
ATOM 688 C CA . GLY A 1 94 ? 2.247 0.359 15.277 1.00 67.19 94 GLY A CA 1
ATOM 689 C C . GLY A 1 94 ? 3.447 0.744 16.153 1.00 67.19 94 GLY A C 1
ATOM 690 O O . GLY A 1 94 ? 3.301 1.563 17.055 1.00 67.19 94 GLY A O 1
ATOM 691 N N . ASP A 1 95 ? 4.641 0.219 15.864 1.00 63.00 95 ASP A N 1
ATOM 692 C CA . ASP A 1 95 ? 5.842 0.440 16.686 1.00 63.00 95 ASP A CA 1
ATOM 693 C C . ASP A 1 95 ? 6.538 1.789 16.401 1.00 63.00 95 ASP A C 1
ATOM 695 O O . ASP A 1 95 ? 7.433 2.193 17.142 1.00 63.00 95 ASP A O 1
ATOM 699 N N . ARG A 1 96 ? 6.155 2.499 15.326 1.00 54.00 96 ARG A N 1
ATOM 700 C CA . ARG A 1 96 ? 6.716 3.815 14.944 1.00 54.00 96 ARG A CA 1
ATOM 701 C C . ARG A 1 96 ? 5.707 4.969 14.985 1.00 54.00 96 ARG A C 1
ATOM 703 O O . ARG A 1 96 ? 6.049 6.078 14.585 1.00 54.00 96 ARG A O 1
ATOM 710 N N . SER A 1 97 ? 4.486 4.745 15.468 1.00 45.91 97 SER A N 1
ATOM 711 C CA . SER A 1 97 ? 3.512 5.818 15.708 1.00 45.91 97 SER A CA 1
ATOM 712 C C . SER A 1 97 ? 3.813 6.539 17.027 1.00 45.91 97 SER A C 1
ATOM 714 O O . SER A 1 97 ? 3.139 6.317 18.032 1.00 45.91 97 SER A O 1
ATOM 716 N N . HIS A 1 98 ? 4.844 7.384 17.014 1.00 38.59 98 HIS A N 1
ATOM 717 C CA . HIS A 1 98 ? 5.124 8.380 18.048 1.00 38.59 98 HIS A CA 1
ATOM 718 C C . HIS A 1 98 ? 5.237 9.765 17.418 1.00 38.59 98 HIS A C 1
ATOM 720 O O . HIS A 1 98 ? 5.948 9.885 16.395 1.00 38.59 98 HIS A O 1
#